Protein AF-A0A2N5XDE4-F1 (afdb_monomer)

Mean predicted aligned error: 2.12 Å

Solvent-accessible surface area (backbone atoms only — not comparable to full-atom values): 2848 Å² total; per-residue (Å²): 112,63,48,60,52,46,43,54,49,16,60,77,66,76,44,60,46,68,58,52,49,50,50,52,37,52,52,24,43,54,51,11,53,50,29,44,75,72,67,40,52,68,62,10,51,52,30,41,54,52,37,76,62,93

Nearest PDB structures (foldseek):
  2hr5-assembly1_A  TM=7.290E-01  e=4.340E+00  Pyrococcus furiosus
  8xje-assembly1_A  TM=7.540E-01  e=5.615E+00  Campylobacter jejuni
  7abk-assembly1_A  TM=5.780E-01  e=4.070E+00  Synechocystis sp. PCC 6803 substr. Kazusa

Structure (mmCIF, N/CA/C/O backbone):
data_AF-A0A2N5XDE4-F1
#
_entry.id   AF-A0A2N5XDE4-F1
#
loop_
_atom_site.group_PDB
_atom_site.id
_atom_site.type_symbol
_atom_site.label_atom_id
_atom_site.label_alt_id
_atom_site.label_comp_id
_atom_site.label_asym_id
_atom_site.label_entity_id
_atom_site.label_seq_id
_atom_site.pdbx_PDB_ins_code
_atom_site.Cartn_x
_atom_site.Cartn_y
_atom_site.Cartn_z
_atom_site.occupancy
_atom_site.B_iso_or_equiv
_atom_site.auth_seq_id
_atom_site.auth_comp_id
_atom_site.auth_asym_id
_atom_site.auth_atom_id
_atom_site.pdbx_PDB_model_num
ATOM 1 N N . GLU A 1 1 ? 11.483 -10.662 3.337 1.00 83.06 1 GLU A N 1
ATOM 2 C CA . GLU A 1 1 ? 10.602 -11.479 2.471 1.00 83.06 1 GLU A CA 1
ATOM 3 C C . GLU A 1 1 ? 9.796 -10.645 1.468 1.00 83.06 1 GLU A C 1
ATOM 5 O O . GLU A 1 1 ? 9.938 -10.874 0.272 1.00 83.06 1 GLU A O 1
ATOM 10 N N . VAL A 1 2 ? 9.044 -9.630 1.922 1.00 91.19 2 VAL A N 1
ATOM 11 C CA . VAL A 1 2 ? 8.226 -8.732 1.072 1.00 91.19 2 VAL A CA 1
ATOM 12 C C . VAL A 1 2 ? 9.038 -8.037 -0.029 1.00 91.19 2 VAL A C 1
ATOM 14 O O . VAL A 1 2 ? 8.686 -8.153 -1.197 1.00 91.19 2 VAL A O 1
ATOM 17 N N . ARG A 1 3 ? 10.187 -7.430 0.304 1.00 91.12 3 ARG A N 1
ATOM 18 C CA . ARG A 1 3 ? 11.114 -6.828 -0.679 1.00 91.12 3 ARG A CA 1
ATOM 19 C C . ARG A 1 3 ? 11.472 -7.772 -1.829 1.00 91.12 3 ARG A C 1
ATOM 21 O O . ARG A 1 3 ? 11.366 -7.405 -2.990 1.00 91.12 3 ARG A O 1
ATOM 28 N N . ARG A 1 4 ? 11.817 -9.024 -1.506 1.00 95.50 4 ARG A N 1
ATOM 29 C CA . ARG A 1 4 ? 12.158 -10.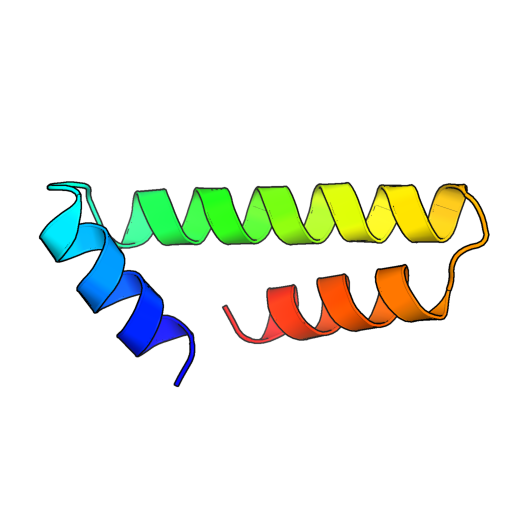053 -2.500 1.00 95.50 4 ARG A CA 1
ATOM 30 C C . ARG A 1 4 ? 10.957 -10.416 -3.376 1.00 95.50 4 ARG A C 1
ATOM 32 O O . ARG A 1 4 ? 11.132 -10.651 -4.567 1.00 95.50 4 ARG A O 1
ATOM 39 N N . ARG A 1 5 ? 9.751 -10.476 -2.799 1.00 95.94 5 ARG A N 1
ATOM 40 C CA . ARG A 1 5 ? 8.508 -10.706 -3.554 1.00 95.94 5 ARG A CA 1
ATOM 41 C C . ARG A 1 5 ? 8.223 -9.541 -4.507 1.00 95.94 5 ARG A C 1
ATOM 43 O O . ARG A 1 5 ? 7.912 -9.799 -5.662 1.00 95.94 5 ARG A O 1
ATOM 50 N N . ILE A 1 6 ? 8.436 -8.296 -4.074 1.00 95.56 6 ILE A N 1
ATOM 51 C CA . ILE A 1 6 ? 8.313 -7.111 -4.937 1.00 95.56 6 ILE A CA 1
ATOM 52 C C . ILE A 1 6 ? 9.330 -7.130 -6.072 1.00 95.56 6 ILE A C 1
ATOM 54 O O . ILE A 1 6 ? 8.942 -6.889 -7.205 1.00 95.56 6 ILE A O 1
ATOM 58 N N . THR A 1 7 ? 10.595 -7.473 -5.821 1.00 96.94 7 THR A N 1
ATOM 59 C CA . THR A 1 7 ? 11.594 -7.581 -6.897 1.00 96.94 7 THR A CA 1
ATOM 60 C C . THR A 1 7 ? 11.190 -8.622 -7.943 1.00 96.94 7 THR A C 1
ATOM 62 O O . THR A 1 7 ? 11.299 -8.365 -9.138 1.00 96.94 7 THR A O 1
ATOM 65 N N . LYS A 1 8 ? 10.677 -9.783 -7.513 1.00 97.88 8 LYS A N 1
ATOM 66 C CA . LYS A 1 8 ? 10.178 -10.816 -8.435 1.00 97.88 8 LYS A CA 1
ATOM 67 C C . LYS A 1 8 ? 8.962 -10.341 -9.234 1.00 97.88 8 LYS A C 1
ATOM 69 O O . LYS A 1 8 ? 8.894 -10.590 -10.431 1.00 97.88 8 LYS A O 1
ATOM 74 N N . LEU A 1 9 ? 8.027 -9.654 -8.579 1.00 97.88 9 LEU A N 1
ATOM 75 C CA . LEU A 1 9 ? 6.843 -9.102 -9.234 1.00 97.88 9 LEU A CA 1
ATOM 76 C C . LEU A 1 9 ? 7.223 -8.010 -10.242 1.00 97.88 9 LEU A C 1
ATOM 78 O O . LEU A 1 9 ? 6.742 -8.027 -11.368 1.00 97.88 9 LEU A O 1
ATOM 82 N N . ALA A 1 10 ? 8.135 -7.114 -9.869 1.00 98.19 10 ALA A N 1
ATOM 83 C CA . ALA A 1 10 ? 8.654 -6.069 -10.743 1.00 98.19 10 ALA A CA 1
ATOM 84 C C . ALA A 1 10 ? 9.283 -6.659 -12.009 1.00 98.19 10 ALA A C 1
ATOM 86 O O . ALA A 1 10 ? 8.973 -6.207 -13.105 1.00 98.19 10 ALA A O 1
ATOM 87 N N . ALA A 1 11 ? 10.071 -7.729 -11.859 1.00 98.19 11 ALA A N 1
ATOM 88 C CA . ALA A 1 11 ? 10.632 -8.457 -12.990 1.00 98.19 11 ALA A CA 1
ATOM 8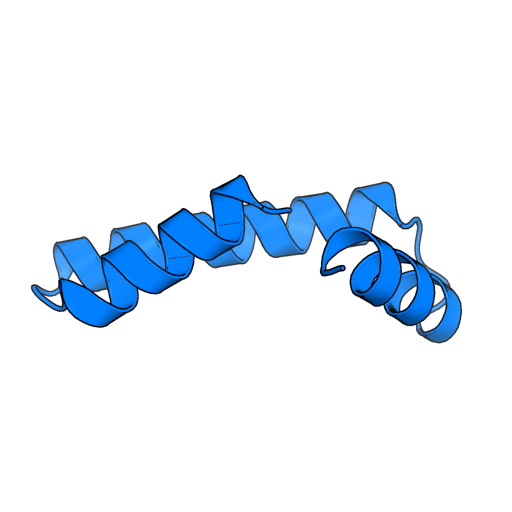9 C C . ALA A 1 11 ? 9.546 -9.069 -13.894 1.00 98.19 11 ALA A C 1
ATOM 91 O O . ALA A 1 11 ? 9.642 -8.962 -15.109 1.00 98.19 11 ALA A O 1
ATOM 92 N N . SER A 1 12 ? 8.489 -9.668 -13.328 1.00 98.25 12 SER A N 1
ATOM 93 C CA . SER A 1 12 ? 7.386 -10.229 -14.133 1.00 98.25 12 SER A CA 1
ATOM 94 C C . SER A 1 12 ? 6.530 -9.179 -14.849 1.00 98.25 12 SER A C 1
ATOM 96 O O . SER A 1 12 ? 5.855 -9.506 -15.819 1.00 98.25 12 SER A O 1
ATOM 98 N N . LEU A 1 13 ? 6.546 -7.937 -14.361 1.00 97.94 13 LEU A N 1
ATOM 99 C CA . LEU A 1 13 ? 5.796 -6.811 -14.917 1.00 97.94 13 LEU A CA 1
ATOM 100 C C . LEU A 1 13 ? 6.660 -5.902 -15.807 1.00 97.94 13 LEU A C 1
ATOM 102 O O . LEU A 1 13 ? 6.150 -4.895 -16.285 1.00 97.94 13 LEU A O 1
ATOM 106 N N . ASP A 1 14 ? 7.943 -6.229 -15.994 1.00 98.00 14 ASP A N 1
ATOM 107 C CA . ASP A 1 14 ? 8.937 -5.413 -16.706 1.00 98.00 14 ASP A CA 1
ATOM 108 C C . ASP A 1 14 ? 8.984 -3.947 -16.227 1.00 98.00 14 ASP A C 1
ATOM 110 O O . ASP A 1 14 ? 8.990 -2.984 -16.994 1.00 98.00 14 ASP A O 1
ATOM 114 N N . VAL A 1 15 ? 8.976 -3.761 -14.903 1.00 98.12 15 VAL A N 1
ATOM 115 C CA . VAL A 1 15 ? 9.080 -2.440 -14.267 1.00 98.12 15 VAL A CA 1
ATOM 116 C C . VAL A 1 15 ? 10.274 -2.370 -13.327 1.00 98.12 15 VAL A C 1
ATOM 118 O O . VAL A 1 15 ? 10.683 -3.362 -12.725 1.00 98.12 15 VAL A O 1
ATOM 121 N N . ALA A 1 16 ? 10.801 -1.159 -13.134 1.00 98.00 16 ALA A N 1
ATOM 122 C CA . ALA A 1 16 ? 11.850 -0.915 -12.150 1.00 98.00 16 ALA A CA 1
ATOM 123 C C . ALA A 1 16 ? 11.382 -1.331 -10.732 1.00 98.00 16 ALA A C 1
ATOM 125 O O . ALA A 1 16 ? 10.332 -0.848 -10.278 1.00 98.00 16 ALA A O 1
ATOM 126 N N . PRO A 1 17 ? 12.138 -2.176 -10.004 1.00 96.69 17 PRO A N 1
ATOM 127 C CA . PRO A 1 17 ? 11.778 -2.622 -8.656 1.00 96.69 17 PRO A CA 1
ATOM 128 C C . PRO A 1 17 ? 11.532 -1.476 -7.672 1.00 96.69 17 PRO A C 1
ATOM 130 O O . PRO A 1 17 ? 10.610 -1.542 -6.858 1.00 96.69 17 PRO A O 1
ATOM 133 N N . GLU A 1 18 ? 12.309 -0.400 -7.772 1.00 96.56 18 GLU A N 1
ATOM 134 C CA . GLU A 1 18 ? 12.208 0.784 -6.916 1.00 96.56 18 GLU A CA 1
ATOM 135 C C . GLU A 1 18 ? 10.892 1.525 -7.160 1.00 96.56 18 GLU A C 1
ATOM 137 O O . GLU A 1 18 ? 10.252 1.984 -6.213 1.00 96.56 18 GLU A O 1
ATOM 142 N N . ARG A 1 19 ? 10.439 1.580 -8.421 1.00 97.50 19 ARG A N 1
ATOM 143 C CA . ARG A 1 19 ? 9.158 2.191 -8.790 1.00 97.50 19 ARG A CA 1
ATOM 144 C C . ARG A 1 19 ? 7.991 1.383 -8.230 1.00 97.50 19 ARG A C 1
ATOM 146 O O . ARG A 1 19 ? 7.099 1.966 -7.617 1.00 97.50 19 ARG A O 1
ATOM 153 N N . LEU A 1 20 ? 8.002 0.058 -8.403 1.00 98.06 20 LEU A N 1
ATOM 154 C CA . LEU A 1 20 ? 6.934 -0.800 -7.881 1.00 98.06 20 LEU A CA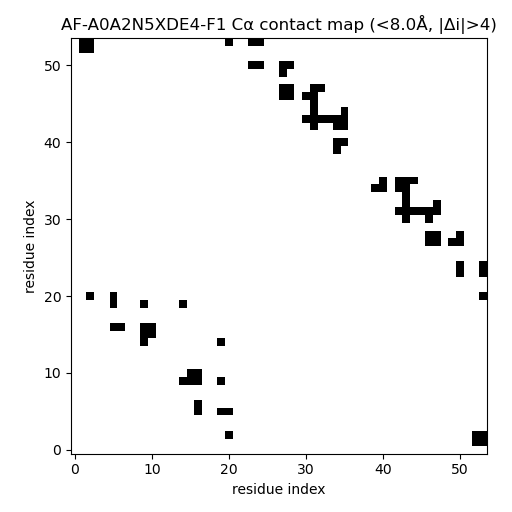 1
ATOM 155 C C . LEU A 1 20 ? 6.886 -0.763 -6.349 1.00 98.06 20 LEU A C 1
ATOM 157 O O . LEU A 1 20 ? 5.808 -0.693 -5.761 1.00 98.06 20 LEU A O 1
ATOM 161 N N . ARG A 1 21 ? 8.053 -0.749 -5.698 1.00 96.94 21 ARG A N 1
ATOM 162 C CA . ARG A 1 21 ? 8.152 -0.601 -4.245 1.00 96.94 21 ARG A CA 1
ATOM 163 C C . ARG A 1 21 ? 7.609 0.744 -3.768 1.00 96.94 21 ARG A C 1
ATOM 165 O O . ARG A 1 21 ? 6.842 0.766 -2.810 1.00 96.94 21 ARG A O 1
ATOM 172 N N . GLY A 1 22 ? 7.981 1.843 -4.424 1.00 97.88 22 GLY A N 1
ATOM 173 C CA . GLY A 1 22 ? 7.485 3.179 -4.088 1.00 97.88 22 GLY A CA 1
ATOM 174 C C . GLY A 1 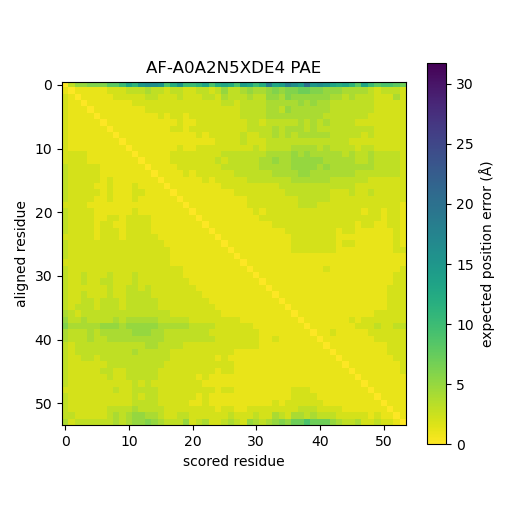22 ? 5.967 3.281 -4.231 1.00 97.88 22 GLY A C 1
ATOM 175 O O . GLY A 1 22 ? 5.295 3.788 -3.334 1.00 97.88 22 GLY A O 1
ATOM 176 N N . TRP A 1 23 ? 5.413 2.714 -5.306 1.00 97.81 23 TRP A N 1
ATOM 177 C CA . TRP A 1 23 ? 3.966 2.629 -5.497 1.00 97.81 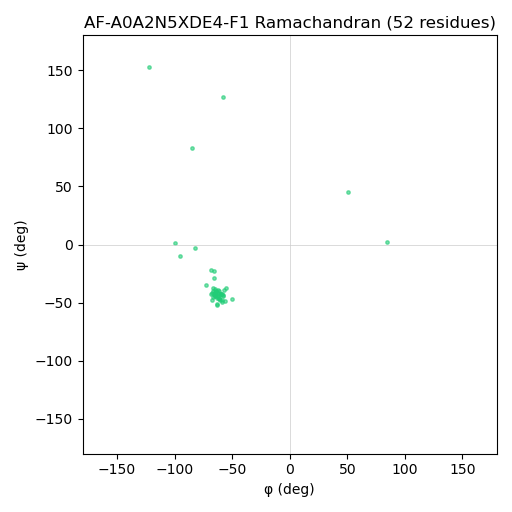23 TRP A CA 1
ATOM 178 C C . TRP A 1 23 ? 3.286 1.807 -4.394 1.00 97.81 23 TRP A C 1
ATOM 180 O O . TRP A 1 23 ? 2.304 2.266 -3.816 1.00 97.81 23 TRP A O 1
ATOM 190 N N . ALA A 1 24 ? 3.826 0.632 -4.048 1.00 97.50 24 ALA A N 1
ATOM 191 C CA . ALA A 1 24 ? 3.272 -0.216 -2.992 1.00 97.50 24 ALA A CA 1
ATOM 192 C C . ALA A 1 24 ? 3.310 0.473 -1.618 1.00 97.50 24 ALA A C 1
ATOM 194 O O . ALA A 1 24 ? 2.348 0.369 -0.855 1.00 97.50 24 ALA A O 1
ATOM 195 N N . LEU A 1 25 ? 4.384 1.212 -1.322 1.00 98.12 25 LEU A N 1
ATOM 196 C CA . LEU A 1 25 ? 4.511 1.988 -0.089 1.00 98.12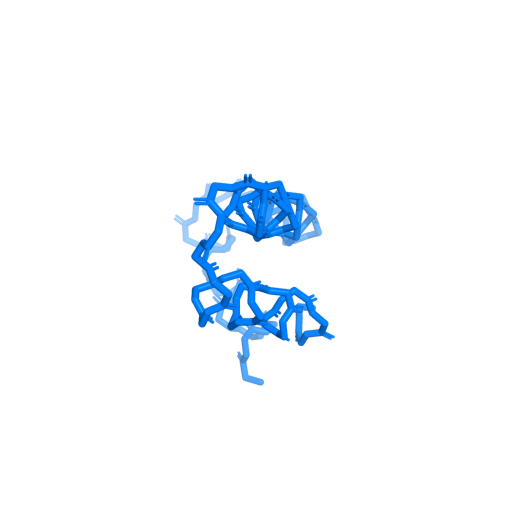 25 LEU A CA 1
ATOM 197 C C . LEU A 1 25 ? 3.445 3.072 -0.023 1.00 98.12 2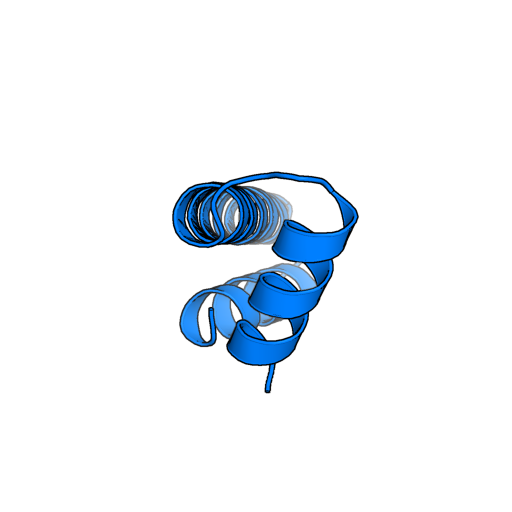5 LEU A C 1
ATOM 199 O O . LEU A 1 25 ? 2.697 3.137 0.950 1.00 98.12 25 LEU A O 1
ATOM 203 N N . TRP A 1 26 ? 3.332 3.867 -1.085 1.00 98.38 26 TRP A N 1
ATOM 204 C CA . TRP A 1 26 ? 2.328 4.917 -1.161 1.00 98.38 26 TRP A CA 1
ATOM 205 C C . TRP A 1 26 ? 0.907 4.360 -1.018 1.00 98.38 26 TRP A C 1
ATOM 207 O O . TRP A 1 26 ? 0.140 4.859 -0.199 1.00 98.38 26 TRP A O 1
ATOM 217 N N . ARG A 1 27 ? 0.571 3.284 -1.745 1.00 98.19 27 ARG A N 1
ATOM 218 C CA . ARG A 1 27 ? -0.746 2.633 -1.656 1.00 98.19 27 ARG A CA 1
ATOM 219 C C . ARG A 1 27 ? -1.056 2.122 -0.254 1.00 98.19 27 ARG A C 1
ATOM 221 O O . ARG A 1 27 ? -2.185 2.286 0.194 1.00 98.19 27 ARG A O 1
ATOM 228 N N . SER A 1 28 ? -0.078 1.515 0.417 1.00 98.38 28 SER A N 1
ATOM 229 C CA . SER A 1 28 ? -0.268 0.950 1.759 1.00 98.38 28 SER A CA 1
ATOM 230 C C . SER A 1 28 ? -0.484 2.048 2.799 1.00 98.38 28 SER A C 1
ATOM 232 O O . SER A 1 28 ? -1.394 1.943 3.613 1.00 98.38 28 SER A O 1
ATOM 234 N N . VAL A 1 29 ? 0.294 3.136 2.734 1.00 98.69 29 VAL A N 1
ATOM 235 C CA . VAL A 1 29 ? 0.129 4.288 3.634 1.00 98.69 29 VAL A CA 1
ATOM 236 C C . VAL A 1 29 ? -1.193 5.008 3.380 1.00 98.69 29 VAL A C 1
ATOM 238 O O . VAL A 1 29 ? -1.908 5.309 4.330 1.00 98.69 29 VAL A O 1
ATOM 241 N N . GLU A 1 30 ? -1.547 5.259 2.118 1.00 98.75 30 GLU A N 1
ATOM 242 C CA . GLU A 1 30 ? -2.803 5.927 1.759 1.00 98.75 30 GLU A CA 1
ATOM 243 C C . GLU A 1 30 ? -4.021 5.135 2.239 1.00 98.75 30 GLU A C 1
ATOM 245 O O . GLU A 1 30 ? -4.905 5.700 2.883 1.00 98.75 30 GLU A O 1
ATOM 250 N N . ALA A 1 31 ? -4.036 3.824 1.987 1.00 98.62 31 ALA A N 1
ATOM 251 C CA . ALA A 1 31 ? -5.107 2.951 2.444 1.00 98.62 31 ALA A CA 1
ATOM 252 C C . ALA A 1 31 ? -5.149 2.863 3.977 1.00 98.62 31 ALA A C 1
ATOM 254 O O . ALA A 1 31 ? -6.221 3.010 4.553 1.00 98.62 31 ALA A O 1
ATOM 255 N N . GLY A 1 32 ? -3.997 2.712 4.642 1.00 98.62 32 GLY A N 1
ATOM 256 C CA . GLY A 1 32 ? -3.928 2.633 6.103 1.00 98.62 32 GLY A CA 1
ATOM 257 C C . GLY A 1 32 ? -4.450 3.899 6.784 1.00 98.62 32 GLY A C 1
ATOM 258 O O . GLY A 1 32 ? -5.295 3.825 7.672 1.00 98.62 32 GLY A O 1
ATOM 259 N N . VAL A 1 33 ? -4.029 5.080 6.316 1.00 98.75 33 VAL A N 1
ATOM 260 C CA . VAL A 1 33 ? -4.540 6.368 6.817 1.00 98.75 33 VAL A CA 1
ATOM 261 C C . VAL A 1 33 ? -6.043 6.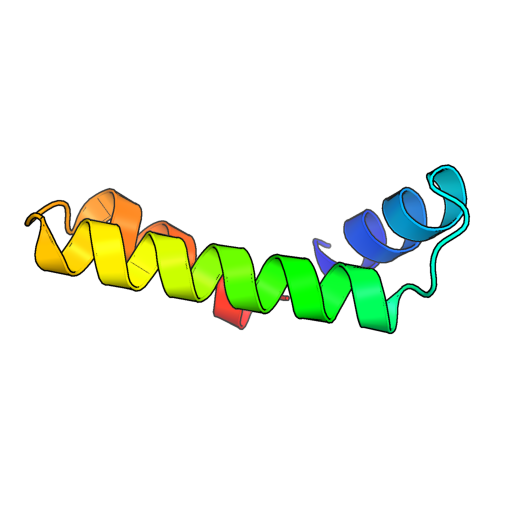501 6.568 1.00 98.75 33 VAL A C 1
ATOM 263 O O . VAL A 1 33 ? -6.762 6.979 7.445 1.00 98.75 33 VAL A O 1
ATOM 266 N N . ARG A 1 34 ? -6.540 6.056 5.407 1.00 98.69 34 ARG A N 1
ATOM 267 C CA . ARG A 1 34 ? -7.976 6.071 5.105 1.00 98.69 34 ARG A CA 1
ATOM 268 C C . ARG A 1 34 ? -8.772 5.148 6.033 1.00 98.69 34 ARG A C 1
ATOM 270 O O . ARG A 1 34 ? -9.816 5.579 6.514 1.00 98.69 34 ARG A O 1
ATOM 277 N N . SER A 1 35 ? -8.293 3.934 6.308 1.00 98.69 35 SER A N 1
ATOM 278 C CA . SER A 1 35 ? -8.939 3.004 7.247 1.00 98.69 35 SER A CA 1
AT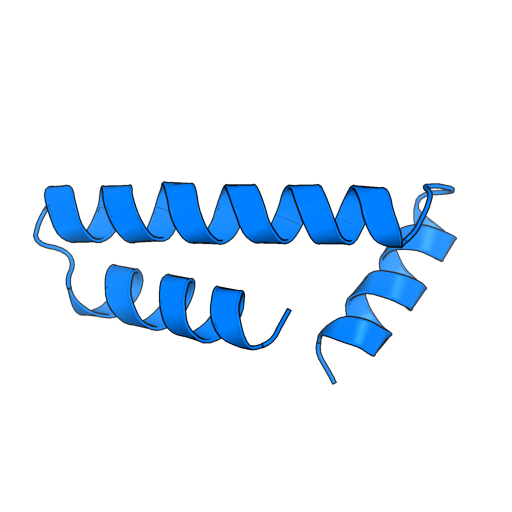OM 279 C C . SER A 1 35 ? -8.994 3.590 8.656 1.00 98.69 35 SER A C 1
ATOM 281 O O . SER A 1 35 ? -10.068 3.649 9.252 1.00 98.69 35 SER A O 1
ATOM 283 N N . LEU A 1 36 ? -7.883 4.161 9.141 1.00 98.62 36 LEU A N 1
ATOM 284 C CA . LEU A 1 36 ? -7.857 4.850 10.435 1.00 98.62 36 LEU A CA 1
ATOM 285 C C . LEU A 1 36 ? -8.855 6.016 10.490 1.00 98.62 36 LEU A C 1
ATOM 287 O O . LEU A 1 36 ? -9.561 6.172 11.484 1.00 98.62 36 LEU A O 1
ATOM 291 N N . ALA A 1 37 ? -8.950 6.813 9.423 1.00 98.56 37 ALA A N 1
ATOM 292 C CA . ALA A 1 37 ? -9.910 7.914 9.336 1.00 98.56 37 ALA A CA 1
ATOM 293 C C . ALA A 1 37 ? -11.373 7.434 9.318 1.00 98.56 37 ALA A C 1
ATOM 295 O O . ALA A 1 37 ? -12.254 8.149 9.791 1.00 98.56 37 ALA A O 1
ATOM 296 N N . ALA A 1 38 ? -11.633 6.229 8.804 1.00 98.56 38 ALA A N 1
ATOM 297 C CA . ALA A 1 38 ? -12.947 5.589 8.818 1.00 98.56 38 ALA A CA 1
ATOM 298 C C . ALA A 1 38 ? -13.276 4.882 10.150 1.00 98.56 38 ALA A C 1
ATOM 300 O O . ALA A 1 38 ? -14.380 4.365 10.304 1.00 98.56 38 ALA A O 1
ATOM 301 N N . GLY A 1 39 ? -12.346 4.864 11.112 1.00 98.62 39 GLY A N 1
ATOM 302 C CA . GLY A 1 39 ? -12.496 4.169 12.394 1.00 98.62 39 GLY A CA 1
ATOM 303 C C . GLY A 1 39 ? -12.123 2.685 12.354 1.00 98.62 39 GLY A C 1
ATOM 304 O O . GLY A 1 39 ? -12.213 2.013 13.382 1.00 98.62 39 GLY A O 1
ATOM 305 N N . ASP A 1 40 ? -11.661 2.181 11.209 1.00 98.44 40 ASP A N 1
ATOM 306 C CA . ASP A 1 40 ? -11.183 0.810 11.059 1.00 98.44 40 ASP A CA 1
ATOM 307 C C . ASP A 1 40 ? -9.712 0.714 11.479 1.00 98.44 40 ASP A C 1
ATOM 309 O O . ASP A 1 40 ? -8.771 0.858 10.688 1.00 98.44 40 ASP A O 1
ATOM 313 N N . ARG A 1 41 ? -9.522 0.573 12.794 1.00 98.19 41 ARG A N 1
ATOM 314 C CA . ARG A 1 41 ? -8.196 0.592 13.408 1.00 98.19 41 ARG A CA 1
ATOM 315 C C . ARG A 1 41 ? -7.355 -0.621 13.019 1.00 98.19 41 ARG A C 1
ATOM 317 O O . ARG A 1 41 ? -6.167 -0.448 12.766 1.00 98.19 41 ARG A O 1
ATOM 324 N N . GLU A 1 42 ? -7.954 -1.808 12.985 1.00 98.38 42 GLU A N 1
ATOM 325 C CA . GLU A 1 42 ? -7.239 -3.066 12.747 1.00 98.38 42 GLU A CA 1
ATOM 326 C C . GLU A 1 42 ? -6.609 -3.080 11.350 1.00 98.38 42 GLU A C 1
ATOM 328 O O . GLU A 1 42 ? -5.390 -3.227 11.220 1.00 98.38 42 GLU A O 1
ATOM 333 N N . ASP A 1 43 ? -7.409 -2.801 10.316 1.00 98.25 43 ASP A N 1
ATOM 334 C CA . ASP A 1 43 ? -6.916 -2.726 8.939 1.00 98.25 43 ASP A CA 1
ATOM 335 C C . ASP A 1 43 ? -5.915 -1.580 8.762 1.00 98.25 43 ASP A C 1
ATOM 337 O O . ASP A 1 43 ? -4.888 -1.727 8.089 1.00 98.25 43 ASP A O 1
ATOM 341 N N . GLY A 1 44 ? -6.186 -0.435 9.395 1.00 98.62 44 GLY A N 1
ATOM 342 C CA . GLY A 1 44 ? -5.298 0.721 9.360 1.00 98.62 44 GLY A CA 1
ATOM 343 C C . GLY A 1 44 ? -3.901 0.413 9.899 1.00 98.62 44 GLY A C 1
ATOM 344 O O . GLY A 1 44 ? -2.900 0.705 9.241 1.00 98.62 44 GLY A O 1
ATOM 345 N N . GLU A 1 45 ? -3.816 -0.211 11.073 1.00 98.56 45 GLU A N 1
ATOM 346 C CA . GLU A 1 45 ? -2.544 -0.606 11.685 1.00 98.56 45 GLU A CA 1
ATOM 347 C C . GLU A 1 45 ? -1.826 -1.679 10.863 1.00 98.56 45 GLU A C 1
ATOM 349 O O . GLU A 1 45 ? -0.623 -1.555 10.616 1.00 98.56 45 GLU A O 1
ATOM 354 N N . LEU A 1 46 ? -2.553 -2.685 10.369 1.00 98.31 46 LEU A N 1
ATOM 355 C CA . LEU A 1 46 ? -1.977 -3.769 9.575 1.00 98.31 46 LEU A CA 1
ATOM 356 C C . LEU A 1 46 ? -1.347 -3.255 8.269 1.00 98.31 46 LEU A C 1
ATOM 358 O O . LEU A 1 46 ? -0.236 -3.661 7.905 1.00 98.31 46 LEU A O 1
ATOM 362 N N . LEU A 1 47 ? -2.009 -2.320 7.582 1.00 98.31 47 LEU A N 1
ATOM 363 C CA . LEU A 1 47 ? -1.496 -1.696 6.358 1.00 98.31 47 LEU A CA 1
ATOM 364 C C . LEU A 1 47 ? -0.250 -0.837 6.617 1.00 98.31 47 LEU A C 1
ATOM 366 O O . LEU A 1 47 ? 0.704 -0.872 5.831 1.00 98.31 47 LEU A O 1
ATOM 370 N N . LEU A 1 48 ? -0.221 -0.092 7.724 1.00 98.12 48 LEU A N 1
ATOM 371 C CA . LEU A 1 48 ? 0.932 0.731 8.099 1.00 98.12 48 LEU A CA 1
ATOM 372 C C . LEU A 1 48 ? 2.116 -0.117 8.587 1.00 98.12 48 LEU A C 1
ATOM 374 O O . LEU A 1 48 ? 3.271 0.188 8.274 1.00 98.12 48 LEU A O 1
ATOM 378 N N . GLU A 1 49 ? 1.861 -1.228 9.276 1.00 97.94 49 GLU A N 1
ATOM 379 C CA . GLU A 1 49 ? 2.907 -2.184 9.633 1.00 97.94 49 GLU A CA 1
ATOM 380 C C . GLU A 1 49 ? 3.500 -2.839 8.378 1.00 97.94 49 GLU A C 1
ATOM 382 O O . GLU A 1 49 ? 4.724 -2.955 8.249 1.00 97.94 49 GLU A O 1
ATOM 387 N N . PHE A 1 50 ? 2.664 -3.222 7.409 1.00 96.56 50 PHE A N 1
ATOM 388 C CA . PHE A 1 50 ? 3.144 -3.702 6.114 1.00 96.56 50 PHE A CA 1
ATOM 389 C C . PHE A 1 50 ? 4.018 -2.650 5.417 1.00 96.56 50 PHE A C 1
ATOM 391 O O . PHE A 1 50 ? 5.109 -2.982 4.942 1.00 96.56 50 PHE A O 1
ATOM 398 N N . ALA A 1 51 ? 3.595 -1.381 5.425 1.00 97.31 51 ALA A N 1
ATOM 399 C CA . ALA A 1 51 ? 4.348 -0.271 4.850 1.00 97.31 51 ALA A CA 1
ATOM 400 C C . ALA A 1 51 ? 5.755 -0.127 5.459 1.00 97.31 51 ALA A C 1
ATOM 402 O O . ALA A 1 51 ? 6.719 0.095 4.728 1.00 97.31 51 ALA A O 1
ATOM 403 N N . SER A 1 52 ? 5.908 -0.338 6.770 1.00 95.69 52 SER A N 1
ATOM 404 C CA . SER A 1 52 ? 7.215 -0.293 7.451 1.00 95.69 52 SER A CA 1
ATOM 405 C C . SER A 1 52 ? 8.187 -1.405 7.011 1.00 95.69 52 SER A C 1
ATOM 407 O O . SER A 1 52 ? 9.408 -1.272 7.129 1.00 95.69 52 SER A O 1
ATOM 409 N N . ARG A 1 53 ? 7.652 -2.512 6.478 1.00 93.88 53 ARG A N 1
ATOM 410 C CA . ARG A 1 53 ? 8.413 -3.701 6.060 1.00 93.88 53 ARG A CA 1
ATOM 411 C C . ARG A 1 53 ? 8.770 -3.702 4.571 1.00 93.88 53 ARG A C 1
ATOM 413 O O . ARG A 1 53 ? 9.573 -4.550 4.153 1.00 93.88 53 ARG A O 1
ATOM 420 N N . LEU A 1 54 ? 8.206 -2.775 3.788 1.00 89.50 54 LEU A N 1
ATOM 421 C CA . LEU A 1 54 ? 8.548 -2.540 2.381 1.00 89.50 54 LEU A CA 1
ATOM 422 C C . LEU A 1 54 ? 9.971 -2.032 2.248 1.00 89.50 54 LEU A C 1
ATOM 424 O O . LEU A 1 54 ? 10.748 -2.665 1.509 1.00 89.50 54 LEU A O 1
#

Foldseek 3Di:
DVLVVLVVVCVVVVHDSVVSLVVLLVVLQVVLVVCVVVVNNVSNVVSVVVSVVD

Secondary structure (DSSP, 8-state):
-HHHHHHHHHHHTTS-HHHHHHHHHHHHHHHHHHHHHTT-HHHHHHHHHHHHH-

Radius of gyration: 12.28 Å; Cα contacts (8 Å, |Δi|>4): 47; chains: 1; bounding box: 25×19×30 Å

pLDDT: mean 97.13, std 2.73, range [83.06, 98.75]

Sequence (54 aa):
EVRRRITKLAASLDVAPERLRGWALWRSVEAGVRSLAAGDREDGELLLEFASRL